Protein AF-A0A7K4FDN3-F1 (afdb_monomer_lite)

Foldseek 3Di:
DPPPPPQPKWKAAPPPRHTDPDDDPPDDQFADPPPRHSHIDIDGDD

Sequence (46 aa):
MIKLMSENVKEFCLDCETALELTIDGQKKKPCPKCGAYRRKREYSD

Structure (mmCIF, N/CA/C/O backbone):
data_AF-A0A7K4FDN3-F1
#
_entry.id   AF-A0A7K4FDN3-F1
#
loop_
_atom_site.group_PDB
_atom_site.id
_atom_site.type_symbol
_atom_site.label_atom_id
_atom_site.label_alt_id
_atom_site.label_comp_id
_atom_site.label_asym_id
_atom_site.label_entity_i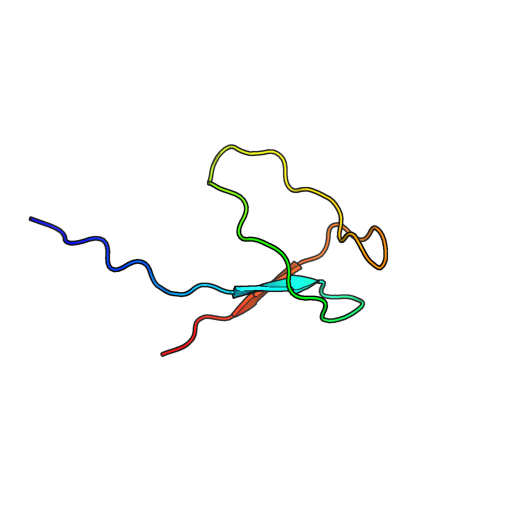d
_atom_site.label_seq_id
_atom_site.pdbx_PDB_ins_code
_atom_site.Cartn_x
_atom_site.Cartn_y
_atom_site.Cartn_z
_atom_site.occupancy
_atom_site.B_iso_or_equiv
_atom_site.auth_seq_id
_atom_site.auth_comp_id
_atom_site.auth_asym_id
_atom_site.auth_atom_id
_atom_site.pdbx_PDB_model_num
ATOM 1 N N . MET A 1 1 ? 12.490 16.274 26.054 1.00 40.78 1 MET A N 1
ATOM 2 C CA . MET A 1 1 ? 11.408 16.492 25.069 1.00 40.78 1 MET A CA 1
ATOM 3 C C . MET A 1 1 ? 11.712 15.615 23.864 1.00 40.78 1 MET A C 1
ATOM 5 O O . MET A 1 1 ? 12.640 15.930 23.133 1.00 40.78 1 MET A O 1
ATOM 9 N N . ILE A 1 2 ? 11.040 14.469 23.715 1.00 46.59 2 ILE A N 1
ATOM 10 C CA . ILE A 1 2 ? 11.267 13.580 22.566 1.00 46.59 2 ILE A CA 1
ATOM 11 C C . ILE A 1 2 ? 10.545 14.218 21.380 1.00 46.59 2 ILE A C 1
ATOM 13 O O . ILE A 1 2 ? 9.319 14.208 21.302 1.00 46.59 2 ILE A O 1
ATOM 17 N N . LYS A 1 3 ? 11.320 14.865 20.511 1.00 46.12 3 LYS A N 1
ATOM 18 C CA . LYS A 1 3 ? 10.860 15.368 19.221 1.00 46.12 3 LYS A CA 1
ATOM 19 C C . LYS A 1 3 ? 10.640 14.119 18.366 1.00 46.12 3 LYS A C 1
ATOM 21 O O . LYS A 1 3 ? 11.610 13.546 17.886 1.00 46.12 3 LYS A O 1
ATOM 26 N N . LEU A 1 4 ? 9.396 13.644 18.279 1.00 51.00 4 LEU A N 1
ATOM 27 C CA . LEU A 1 4 ? 8.987 12.653 17.283 1.00 51.00 4 LEU A CA 1
ATOM 28 C C . LEU A 1 4 ? 9.257 13.288 15.918 1.00 51.00 4 LEU A C 1
ATOM 30 O O . LEU A 1 4 ? 8.46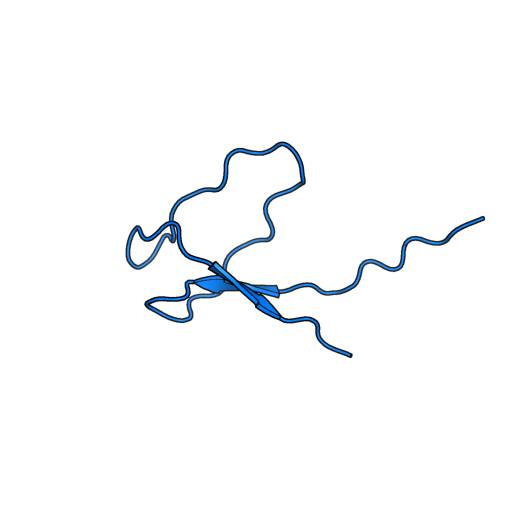0 14.082 15.422 1.00 51.00 4 LEU A O 1
ATOM 34 N N . MET A 1 5 ? 10.450 13.041 15.378 1.00 48.66 5 MET A N 1
ATOM 35 C CA . MET A 1 5 ? 10.752 13.325 13.987 1.00 48.66 5 MET A CA 1
ATOM 36 C C . MET A 1 5 ? 9.766 12.472 13.199 1.00 48.66 5 MET A C 1
ATOM 38 O O . MET A 1 5 ? 9.789 11.251 13.320 1.00 48.66 5 MET A O 1
ATOM 42 N N . SER A 1 6 ? 8.847 13.109 12.476 1.00 52.06 6 SER A N 1
ATOM 43 C CA . SER A 1 6 ? 8.032 12.425 11.479 1.00 52.06 6 SER A CA 1
ATOM 44 C C . SER A 1 6 ? 8.980 11.833 10.441 1.00 52.06 6 SER A C 1
ATOM 46 O O . SER A 1 6 ? 9.345 12.500 9.474 1.00 52.06 6 SER A O 1
ATOM 48 N N . GLU A 1 7 ? 9.422 10.599 10.676 1.00 55.84 7 GLU A N 1
ATOM 49 C CA . GLU A 1 7 ? 10.005 9.743 9.655 1.00 5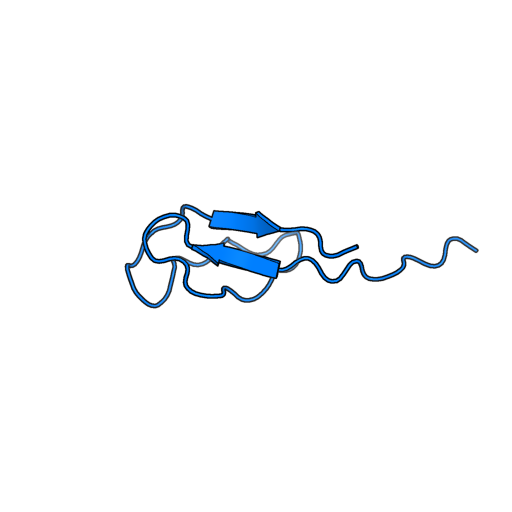5.84 7 GLU A CA 1
ATOM 50 C C . GLU A 1 7 ? 9.045 9.793 8.465 1.00 55.84 7 GLU A C 1
ATOM 52 O O . GLU A 1 7 ? 7.843 9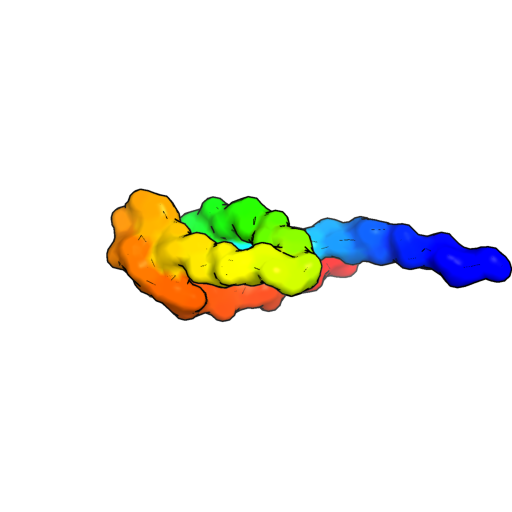.547 8.610 1.00 55.84 7 GLU A O 1
ATOM 57 N N . ASN A 1 8 ? 9.547 10.207 7.301 1.00 64.25 8 ASN A N 1
ATOM 58 C CA . ASN A 1 8 ? 8.770 10.258 6.066 1.00 64.25 8 ASN A CA 1
ATOM 59 C C . ASN A 1 8 ? 8.515 8.818 5.591 1.00 64.25 8 ASN A C 1
ATOM 61 O O . ASN A 1 8 ? 9.099 8.355 4.615 1.00 64.25 8 ASN A O 1
ATOM 65 N N . VAL A 1 9 ? 7.670 8.082 6.311 1.00 71.62 9 VAL A N 1
ATOM 66 C CA . VAL A 1 9 ? 7.275 6.723 5.951 1.00 71.62 9 VAL A CA 1
ATOM 67 C C . VAL A 1 9 ? 6.361 6.816 4.738 1.00 71.62 9 VAL A C 1
ATOM 69 O O . VAL A 1 9 ? 5.315 7.459 4.779 1.00 71.62 9 VAL A O 1
ATOM 72 N N . LYS A 1 10 ? 6.729 6.165 3.640 1.00 80.69 10 LYS A N 1
ATOM 73 C CA . LYS A 1 10 ? 5.856 6.055 2.468 1.00 80.69 10 LYS A CA 1
ATOM 74 C C . LYS A 1 10 ? 5.271 4.649 2.429 1.00 80.69 10 LYS A C 1
ATOM 76 O O . LYS A 1 10 ? 5.993 3.660 2.558 1.00 80.69 10 LYS A O 1
ATOM 81 N N . GLU A 1 11 ? 3.950 4.549 2.291 1.00 83.38 11 GLU A N 1
ATOM 82 C CA . GLU A 1 11 ? 3.272 3.274 2.052 1.00 83.38 11 GLU A CA 1
ATOM 83 C C . GLU A 1 11 ? 3.029 3.106 0.552 1.00 83.38 11 GLU A C 1
ATOM 85 O O . GLU A 1 11 ? 2.595 4.029 -0.127 1.00 83.38 11 GLU A O 1
ATOM 90 N N . PHE A 1 12 ? 3.272 1.910 0.033 1.00 86.94 12 PHE A N 1
ATOM 91 C CA . PHE A 1 12 ? 3.003 1.550 -1.356 1.00 86.94 12 PHE A CA 1
ATOM 92 C C . PHE A 1 12 ? 2.161 0.283 -1.398 1.00 86.94 12 PHE A C 1
ATOM 94 O O . PHE A 1 12 ? 2.261 -0.570 -0.517 1.00 86.94 12 PHE A O 1
ATOM 101 N N . CYS A 1 13 ? 1.315 0.128 -2.411 1.00 89.31 13 CYS A N 1
ATOM 102 C CA . CYS A 1 13 ? 0.628 -1.135 -2.645 1.00 89.31 13 CYS A CA 1
ATOM 103 C C . CYS A 1 13 ? 1.632 -2.197 -3.099 1.00 89.31 13 CYS A C 1
ATOM 105 O O . CYS A 1 13 ? 2.427 -1.940 -3.995 1.00 89.31 13 CYS A O 1
ATOM 107 N N . LEU A 1 14 ? 1.578 -3.393 -2.513 1.00 87.00 14 LEU A N 1
ATOM 108 C CA . LEU A 1 14 ? 2.515 -4.465 -2.858 1.00 87.00 14 LEU A CA 1
ATOM 109 C C . LEU A 1 14 ? 2.296 -5.002 -4.284 1.00 87.00 14 LEU A C 1
ATOM 111 O O . LEU A 1 14 ? 3.247 -5.431 -4.921 1.00 87.00 14 LEU A O 1
ATOM 115 N N . ASP A 1 15 ? 1.056 -4.972 -4.777 1.00 88.50 15 ASP A N 1
ATOM 116 C CA . ASP A 1 15 ? 0.684 -5.565 -6.068 1.00 88.50 15 ASP A CA 1
ATOM 117 C C . ASP A 1 15 ? 0.935 -4.642 -7.267 1.00 88.50 15 ASP A C 1
ATOM 119 O O . ASP A 1 15 ? 1.218 -5.109 -8.364 1.00 88.50 15 ASP A O 1
ATOM 123 N N . CYS A 1 16 ? 0.778 -3.330 -7.088 1.00 89.75 16 CYS A N 1
ATOM 124 C CA . CYS A 1 16 ? 0.829 -2.366 -8.194 1.00 89.75 16 CYS A CA 1
ATOM 125 C C . CYS A 1 16 ? 1.712 -1.148 -7.916 1.00 89.75 16 CYS A C 1
ATOM 127 O O . CYS A 1 16 ? 1.616 -0.156 -8.645 1.00 89.75 16 CYS A O 1
ATOM 129 N N . GLU A 1 17 ? 2.478 -1.194 -6.820 1.00 88.19 17 GLU A N 1
ATOM 130 C CA . GLU A 1 17 ? 3.466 -0.189 -6.391 1.00 88.19 17 GLU A CA 1
ATOM 131 C C . GLU A 1 17 ? 2.908 1.237 -6.294 1.00 88.19 17 GLU A C 1
ATOM 133 O O . GLU A 1 17 ? 3.628 2.230 -6.256 1.00 88.19 17 GLU A O 1
ATOM 138 N N . THR A 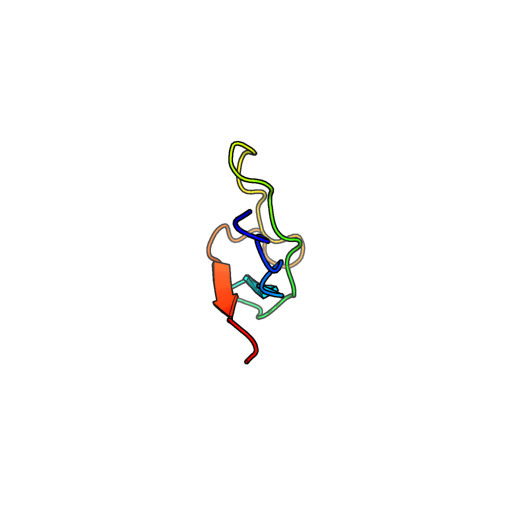1 18 ? 1.581 1.356 -6.225 1.00 88.56 18 THR A N 1
ATOM 139 C CA . THR A 1 18 ? 0.903 2.647 -6.148 1.00 88.56 18 THR A CA 1
ATOM 140 C C . THR A 1 18 ? 1.134 3.246 -4.777 1.00 88.56 18 THR A C 1
ATOM 142 O O . THR A 1 18 ? 0.880 2.575 -3.777 1.00 88.56 18 THR A O 1
ATOM 145 N N . ALA A 1 19 ? 1.584 4.499 -4.737 1.00 85.88 19 ALA A N 1
ATOM 146 C CA . ALA A 1 19 ? 1.730 5.247 -3.498 1.00 85.88 19 ALA A CA 1
ATOM 147 C C . ALA A 1 19 ? 0.381 5.322 -2.769 1.00 85.88 19 ALA A C 1
ATOM 149 O O . ALA A 1 19 ? -0.644 5.691 -3.344 1.00 85.88 19 ALA A O 1
ATOM 150 N N . LEU A 1 20 ? 0.384 4.921 -1.506 1.00 84.25 20 LEU A N 1
ATOM 151 C CA . LEU A 1 20 ? -0.758 4.948 -0.613 1.00 84.25 20 LEU A CA 1
ATOM 152 C C . LEU A 1 20 ? -0.517 6.022 0.435 1.00 84.25 20 LEU A C 1
ATOM 154 O O . LEU A 1 20 ? 0.581 6.157 0.973 1.00 84.25 20 LEU A O 1
ATOM 158 N N . GLU A 1 21 ? -1.568 6.764 0.753 1.00 79.19 21 GLU A N 1
ATOM 159 C CA . GLU A 1 21 ? -1.509 7.682 1.877 1.00 79.19 21 GLU A CA 1
ATOM 160 C C . GLU A 1 21 ? -1.337 6.895 3.179 1.00 79.19 21 GLU A C 1
ATOM 162 O O . GLU A 1 21 ? -2.019 5.884 3.411 1.00 79.19 21 GLU A O 1
ATOM 167 N N . LEU A 1 22 ? -0.424 7.381 4.022 1.00 73.50 22 LEU A N 1
ATOM 168 C CA . LEU A 1 22 ? -0.227 6.884 5.375 1.00 73.50 22 LEU A CA 1
ATOM 169 C C . LEU A 1 22 ? -1.559 6.938 6.119 1.00 73.50 22 LEU A C 1
ATOM 171 O O . LEU A 1 22 ? -2.099 8.006 6.409 1.00 73.50 22 LEU A O 1
ATOM 175 N N . THR A 1 23 ? -2.098 5.769 6.449 1.00 71.31 23 THR A N 1
ATOM 176 C CA . THR A 1 23 ? -3.241 5.711 7.356 1.00 71.31 23 THR A CA 1
ATOM 177 C C . THR A 1 23 ? -2.755 5.965 8.775 1.00 71.31 23 THR A C 1
ATOM 179 O O . THR A 1 23 ? -1.858 5.270 9.248 1.00 71.31 23 THR A O 1
ATOM 182 N N . ILE A 1 24 ? -3.364 6.947 9.440 1.00 71.56 24 ILE A N 1
ATOM 183 C CA . ILE A 1 24 ? -3.116 7.265 10.851 1.00 71.56 24 ILE A CA 1
ATOM 184 C C . ILE A 1 24 ? -3.401 6.022 11.706 1.00 71.56 24 ILE A C 1
ATOM 186 O O . ILE A 1 24 ? -4.345 5.274 11.427 1.00 71.56 24 ILE A O 1
ATOM 190 N N . ASP A 1 25 ? -2.590 5.802 12.741 1.00 62.19 25 ASP A N 1
ATOM 191 C CA . ASP A 1 25 ? -2.763 4.680 13.663 1.00 62.19 25 ASP A CA 1
ATOM 192 C C . ASP A 1 25 ? -4.168 4.715 14.299 1.00 62.19 25 ASP A C 1
ATOM 194 O O . ASP A 1 25 ? -4.649 5.765 14.726 1.00 62.19 25 ASP A O 1
ATOM 198 N N . GLY A 1 26 ? -4.882 3.586 14.261 1.00 66.31 26 GLY A N 1
ATOM 199 C CA . GLY A 1 26 ? -6.292 3.490 14.666 1.00 66.31 26 GLY A CA 1
ATOM 200 C C . GLY A 1 26 ? -7.333 3.675 13.547 1.00 66.31 26 GLY A C 1
ATOM 201 O O . GLY A 1 26 ? -8.503 3.350 13.759 1.00 66.31 26 GLY A O 1
ATOM 202 N N . GLN A 1 27 ? -6.955 4.111 12.336 1.00 73.19 27 GLN A N 1
ATOM 203 C CA . GLN A 1 27 ? -7.860 4.081 11.177 1.00 73.19 27 GLN A CA 1
ATOM 204 C C . GLN A 1 27 ? -7.871 2.710 10.487 1.00 73.19 27 GLN A C 1
ATOM 206 O O . GLN A 1 27 ? -6.840 2.059 10.307 1.00 73.19 27 GLN A O 1
ATOM 211 N N . LYS A 1 28 ? -9.056 2.280 10.026 1.00 72.69 28 LYS A N 1
ATOM 212 C CA . LYS A 1 28 ? -9.185 1.077 9.190 1.00 72.69 28 LYS A CA 1
ATOM 213 C C . LYS A 1 28 ? -8.368 1.259 7.908 1.00 72.69 28 LYS A C 1
ATOM 215 O O . LYS A 1 28 ? -8.614 2.188 7.138 1.00 72.69 28 LYS A O 1
ATOM 220 N N . LYS A 1 29 ? -7.424 0.344 7.662 1.00 73.69 29 LYS A N 1
ATOM 221 C CA . LYS A 1 29 ? -6.621 0.310 6.432 1.00 73.69 29 LYS A CA 1
ATOM 222 C C . LYS A 1 29 ? -7.548 0.248 5.215 1.00 73.69 29 LYS A C 1
ATOM 224 O O . LYS A 1 29 ? -8.308 -0.707 5.061 1.00 73.69 29 LYS A O 1
ATOM 229 N N . LYS A 1 30 ? -7.492 1.269 4.358 1.00 82.12 30 LYS A N 1
ATOM 230 C CA . LYS A 1 30 ? -8.247 1.303 3.095 1.00 82.12 30 LYS A CA 1
ATOM 231 C C . LYS A 1 30 ? -7.626 0.335 2.067 1.00 82.12 30 LYS A C 1
ATOM 233 O O . LYS A 1 30 ? -6.414 0.114 2.104 1.00 82.12 30 LYS A O 1
ATOM 238 N N . PRO A 1 31 ? -8.399 -0.245 1.141 1.00 85.69 31 PRO A N 1
ATOM 239 C CA . PRO A 1 31 ? -7.815 -0.958 0.008 1.00 85.69 31 PRO A CA 1
ATOM 240 C C . PRO A 1 31 ? -7.037 0.008 -0.901 1.00 85.69 31 PRO A C 1
ATOM 242 O O . PRO A 1 31 ? -7.262 1.220 -0.877 1.00 85.69 31 PRO A O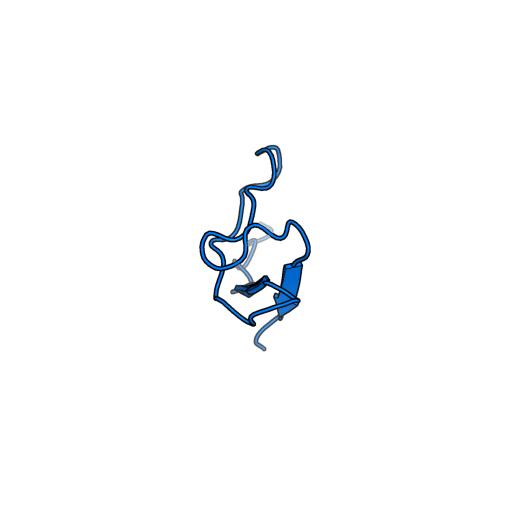 1
ATOM 245 N N . CYS A 1 32 ? -6.111 -0.520 -1.699 1.00 87.00 32 CYS A N 1
ATOM 246 C CA . CYS A 1 32 ? -5.426 0.248 -2.731 1.00 87.00 32 CYS A CA 1
ATOM 247 C C . CYS A 1 32 ? -6.450 0.785 -3.747 1.00 87.00 32 CYS A C 1
ATOM 249 O O . CYS A 1 32 ? -7.240 -0.004 -4.266 1.00 87.00 32 CYS A O 1
ATOM 251 N N . PRO A 1 33 ? -6.427 2.084 -4.094 1.00 85.19 33 PRO A N 1
ATOM 252 C CA . PRO A 1 33 ? -7.380 2.655 -5.043 1.00 85.19 33 PRO A CA 1
ATOM 253 C C . PRO A 1 33 ? -7.188 2.156 -6.484 1.00 85.19 33 PRO A C 1
ATOM 255 O O . PRO A 1 33 ? -8.105 2.279 -7.287 1.00 85.19 33 PRO A O 1
ATOM 258 N N . LYS A 1 34 ? -6.017 1.597 -6.825 1.00 87.69 34 LYS A N 1
ATOM 259 C CA . LYS A 1 34 ? -5.707 1.143 -8.188 1.00 87.69 34 LYS A CA 1
ATOM 260 C C . LYS A 1 34 ? -6.097 -0.313 -8.441 1.00 87.69 34 LYS A C 1
ATOM 262 O O . LYS A 1 34 ? -6.693 -0.606 -9.468 1.00 87.69 34 LYS A O 1
ATOM 267 N N . CYS A 1 35 ? -5.757 -1.222 -7.527 1.00 89.69 35 CYS A N 1
ATOM 268 C CA . CYS A 1 35 ? -6.007 -2.661 -7.697 1.00 89.69 35 CYS A CA 1
ATOM 269 C C . CYS A 1 35 ? -6.978 -3.259 -6.667 1.00 89.69 35 CYS A C 1
ATOM 271 O O . CYS A 1 35 ? -7.297 -4.440 -6.749 1.00 89.69 35 CYS A O 1
ATOM 273 N N . GLY A 1 36 ? -7.421 -2.491 -5.666 1.00 86.19 36 GLY A N 1
ATOM 274 C CA . GLY A 1 36 ? -8.286 -2.982 -4.589 1.00 86.19 36 GLY A CA 1
ATOM 275 C C . GLY A 1 36 ? -7.579 -3.842 -3.533 1.00 86.19 36 GLY A C 1
ATOM 276 O O . GLY A 1 36 ? -8.211 -4.247 -2.559 1.00 86.19 36 GLY A O 1
ATOM 277 N N . ALA A 1 37 ? -6.277 -4.114 -3.671 1.00 87.62 37 ALA A N 1
ATOM 278 C CA . ALA A 1 37 ? -5.542 -4.954 -2.729 1.00 87.62 37 ALA A CA 1
ATOM 279 C C . ALA A 1 37 ? -5.321 -4.260 -1.373 1.00 87.62 37 ALA A C 1
ATOM 281 O O . ALA A 1 37 ? -5.028 -3.067 -1.298 1.00 87.62 37 ALA A O 1
ATOM 282 N N . TYR A 1 38 ? -5.393 -5.025 -0.282 1.00 82.50 38 TYR A N 1
ATOM 283 C CA . TYR A 1 38 ? -5.080 -4.545 1.074 1.00 82.50 38 TYR A CA 1
ATOM 284 C C . TYR A 1 38 ? -3.598 -4.690 1.441 1.00 82.50 38 TYR A C 1
ATOM 286 O O . TYR A 1 38 ? -3.172 -4.239 2.506 1.00 82.50 38 TYR A O 1
ATOM 294 N N . ARG A 1 39 ? -2.806 -5.338 0.580 1.00 82.25 39 ARG A N 1
ATOM 295 C CA . ARG A 1 39 ? -1.381 -5.578 0.805 1.00 82.25 39 ARG A CA 1
ATOM 296 C C . ARG A 1 39 ? -0.582 -4.313 0.520 1.00 82.25 39 ARG A C 1
ATOM 298 O O . ARG A 1 39 ? -0.682 -3.724 -0.557 1.00 82.25 39 ARG A O 1
ATOM 305 N N . ARG A 1 40 ? 0.216 -3.903 1.504 1.00 83.38 40 ARG A N 1
ATOM 306 C CA . ARG A 1 40 ? 1.031 -2.688 1.455 1.00 83.38 40 ARG A CA 1
ATOM 307 C C . ARG A 1 40 ? 2.458 -2.985 1.908 1.00 83.38 40 ARG A C 1
ATOM 309 O O . ARG A 1 40 ? 2.650 -3.826 2.784 1.00 83.38 40 ARG A O 1
ATOM 316 N N . LYS A 1 41 ? 3.428 -2.271 1.346 1.00 83.31 41 LYS A N 1
ATOM 317 C CA . LYS A 1 41 ? 4.833 -2.235 1.757 1.00 83.31 41 LYS A CA 1
ATOM 318 C C . LYS A 1 41 ? 5.133 -0.847 2.323 1.00 83.31 41 LYS A C 1
ATOM 320 O O . LYS A 1 41 ? 4.685 0.146 1.757 1.00 83.31 41 LYS A O 1
ATOM 325 N N . ARG A 1 42 ? 5.853 -0.783 3.442 1.00 81.00 42 ARG A N 1
ATOM 326 C CA . ARG A 1 42 ? 6.379 0.470 4.002 1.00 81.00 42 ARG A CA 1
ATOM 327 C C . ARG A 1 42 ? 7.830 0.615 3.603 1.00 81.00 42 ARG A C 1
ATOM 329 O O . ARG A 1 42 ? 8.588 -0.343 3.740 1.00 81.00 42 ARG A O 1
ATOM 336 N N . GLU A 1 43 ? 8.187 1.801 3.145 1.00 80.38 43 GLU A N 1
ATOM 337 C CA . GLU A 1 43 ? 9.567 2.186 2.907 1.00 80.38 43 GLU A CA 1
ATOM 338 C C . GLU A 1 43 ? 9.923 3.362 3.815 1.00 80.38 43 GLU A C 1
ATOM 340 O O . GLU A 1 43 ? 9.152 4.317 3.953 1.00 80.38 43 GLU A O 1
ATOM 345 N N . TYR A 1 44 ? 11.077 3.243 4.463 1.00 73.62 44 TYR A N 1
ATOM 346 C CA . TYR A 1 44 ? 11.668 4.272 5.304 1.00 73.62 44 TYR A CA 1
ATOM 347 C C . TYR A 1 44 ? 12.743 4.954 4.457 1.00 73.62 44 TYR A C 1
ATOM 349 O O . TYR A 1 44 ? 13.675 4.286 4.012 1.00 73.62 44 TYR A O 1
ATOM 357 N N . SER A 1 45 ? 12.572 6.242 4.160 1.00 58.62 45 SER A N 1
ATOM 358 C CA . SER A 1 45 ? 13.620 7.041 3.517 1.00 58.62 45 SER A CA 1
ATOM 359 C C . SER A 1 45 ? 14.521 7.642 4.602 1.00 58.62 45 SER A C 1
ATOM 361 O O . SER A 1 45 ? 14.004 8.369 5.452 1.00 58.62 45 SER A O 1
ATOM 363 N N . ASP A 1 46 ? 15.814 7.295 4.568 1.00 56.75 46 ASP A N 1
ATOM 364 C CA . ASP A 1 46 ? 16.915 7.881 5.364 1.00 56.75 46 ASP A CA 1
ATOM 365 C C . ASP A 1 46 ? 17.340 9.249 4.801 1.00 56.75 46 ASP A C 1
ATOM 367 O O . ASP A 1 46 ? 17.372 9.383 3.551 1.00 56.75 46 ASP A O 1
#

Secondary structure (DSSP, 8-state):
--------EEEEETTT--EE--PPTTSPPPPPTTT----EEEEE--

pLDDT: mean 74.91, std 13.94, range [40.78, 89.75]

Radius of gyration: 12.14 Å; chains: 1; bounding box: 26×22×33 Å